Protein AF-A0A924I967-F1 (afdb_monomer_lite)

Secondary structure (DSSP, 8-state):
-THHHHHHHHHHHHHHHHHHHHHHHHHHHHHHHHHHHHHTTTSPPEEEEEEE--S-B-TTS-BS--EEEEEEEEEETTEEEEEEEEETT-SEEEEEEEETTEEEEEEEEEEETTTEEEEEEEEEEETTEEEEEE-S-SS--HHHHHHHHHHHHHHHHTT-

Radius of gyration: 20.4 Å; chains: 1; bounding box: 47×51×68 Å

pLDDT: mean 72.8, std 15.41, range [32.72, 94.0]

Structure (mmCIF, N/CA/C/O backbone):
data_AF-A0A924I967-F1
#
_entry.id   AF-A0A924I967-F1
#
loop_
_atom_site.group_PDB
_atom_site.id
_atom_site.type_symbol
_atom_site.label_atom_id
_atom_site.label_alt_id
_atom_site.label_comp_id
_atom_site.label_asym_id
_atom_site.label_entity_id
_atom_site.label_seq_id
_atom_site.pdbx_PDB_ins_code
_atom_site.Cartn_x
_atom_site.Cartn_y
_atom_site.Cartn_z
_atom_site.occupancy
_atom_site.B_iso_or_equiv
_atom_site.auth_seq_id
_atom_site.auth_comp_id
_atom_site.auth_asym_id
_atom_site.auth_atom_id
_atom_site.pdbx_PDB_model_num
ATOM 1 N N . MET A 1 1 ? -26.878 34.454 31.379 1.00 55.19 1 MET A N 1
ATOM 2 C CA . MET A 1 1 ? -25.453 34.337 30.972 1.00 55.19 1 MET A CA 1
ATOM 3 C C . MET A 1 1 ? -24.910 32.902 30.887 1.00 55.19 1 MET A C 1
ATOM 5 O O . MET A 1 1 ? -23.948 32.713 30.159 1.00 55.19 1 MET A O 1
ATOM 9 N N . LYS A 1 2 ? -25.508 31.880 31.530 1.00 51.56 2 LYS A N 1
ATOM 10 C CA . LYS A 1 2 ? -24.995 30.487 31.508 1.00 51.56 2 LYS A CA 1
ATOM 11 C C . LYS A 1 2 ? -25.121 29.750 30.155 1.00 51.56 2 LYS A C 1
ATOM 13 O O . LYS A 1 2 ? -24.299 28.895 29.859 1.00 51.56 2 LYS A O 1
ATOM 18 N N . LEU A 1 3 ? -26.085 30.126 29.304 1.00 52.84 3 LEU A N 1
ATOM 19 C CA . LEU A 1 3 ? -26.324 29.475 28.002 1.00 52.84 3 LEU A CA 1
ATOM 20 C C . LEU A 1 3 ? -25.230 29.765 26.949 1.00 52.84 3 LEU A C 1
ATOM 22 O O . LEU A 1 3 ? -25.001 28.960 26.054 1.00 52.84 3 LEU A O 1
ATOM 26 N N . LYS A 1 4 ? -24.525 30.902 27.065 1.00 49.81 4 LYS A N 1
ATOM 27 C CA . LYS A 1 4 ? -23.503 31.324 26.086 1.00 49.81 4 LYS A CA 1
ATOM 28 C C . LYS A 1 4 ? -22.185 30.546 26.213 1.00 49.81 4 LYS A C 1
ATOM 30 O O . LYS A 1 4 ? -21.486 30.385 25.223 1.00 49.81 4 LYS A O 1
ATOM 35 N N . ILE A 1 5 ? -21.870 30.032 27.406 1.00 58.41 5 ILE A N 1
ATOM 36 C CA . ILE A 1 5 ? -20.658 29.231 27.659 1.00 58.41 5 ILE A CA 1
ATOM 37 C C . ILE A 1 5 ? -20.800 27.816 27.074 1.00 58.41 5 ILE A C 1
ATOM 39 O O . ILE A 1 5 ? -19.846 27.290 26.512 1.00 58.41 5 ILE A O 1
ATOM 43 N N . PHE A 1 6 ? -22.004 27.231 27.117 1.00 55.53 6 PHE A N 1
ATOM 44 C CA . PHE A 1 6 ? -22.275 25.916 26.522 1.00 55.53 6 PHE A CA 1
ATOM 45 C C . PHE A 1 6 ? -22.127 25.912 24.991 1.00 55.53 6 PHE A C 1
ATOM 47 O O . PHE A 1 6 ? -21.556 24.979 24.435 1.00 55.53 6 PHE A O 1
ATOM 54 N N . LEU A 1 7 ? -22.565 26.979 24.312 1.00 57.34 7 LEU A N 1
ATOM 55 C CA . LEU A 1 7 ? -22.428 27.128 22.855 1.00 57.34 7 LEU A CA 1
ATOM 56 C C . LEU A 1 7 ? -20.972 27.301 22.391 1.00 57.34 7 LEU A C 1
ATOM 58 O O . LEU A 1 7 ? -20.638 26.885 21.287 1.00 57.34 7 LEU A O 1
ATOM 62 N N . LEU A 1 8 ? -20.103 27.873 23.230 1.00 59.44 8 LEU A N 1
ATOM 63 C CA . LEU A 1 8 ? -18.674 28.040 22.933 1.00 59.44 8 LEU A CA 1
ATOM 64 C C . LEU A 1 8 ? -17.880 26.733 23.074 1.00 59.44 8 LEU A C 1
ATOM 66 O O . LEU A 1 8 ? -16.917 26.518 22.343 1.00 59.44 8 LEU A O 1
ATOM 70 N N . LEU A 1 9 ? -18.291 25.848 23.986 1.00 59.06 9 LEU A N 1
ATOM 71 C CA . LEU A 1 9 ? -17.607 24.577 24.248 1.00 59.06 9 LEU A CA 1
ATOM 72 C C . LEU A 1 9 ? -18.096 23.428 23.355 1.00 59.06 9 LEU A C 1
ATOM 74 O O . LEU A 1 9 ? -17.352 22.477 23.126 1.00 59.06 9 LEU A O 1
ATOM 78 N N . PHE A 1 10 ? -19.312 23.521 22.814 1.00 61.91 10 PHE A N 1
ATOM 79 C CA . PHE A 1 10 ? -19.886 22.507 21.927 1.00 61.91 10 PHE A CA 1
ATOM 80 C C . PHE A 1 10 ? -19.045 22.207 20.667 1.00 61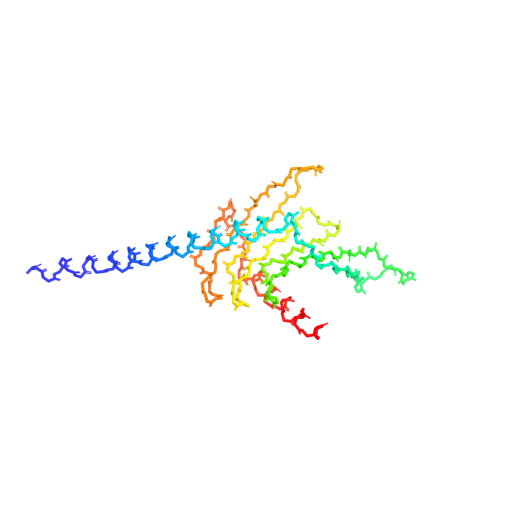.91 10 PHE A C 1
ATOM 82 O O . PHE A 1 10 ? -18.777 21.030 20.418 1.00 61.91 10 PHE A O 1
ATOM 89 N N . PRO A 1 11 ? -18.549 23.202 19.896 1.00 63.56 11 PRO A N 1
ATOM 90 C CA . PRO A 1 11 ? -17.677 22.911 18.759 1.00 63.56 11 PRO A CA 1
ATOM 91 C C . PRO A 1 11 ? -16.363 22.255 19.201 1.00 63.56 11 PRO A C 1
ATOM 93 O O . PRO A 1 11 ? -15.931 21.289 18.582 1.00 63.56 11 PRO A O 1
ATOM 96 N N . ILE A 1 12 ? -15.761 22.705 20.308 1.00 64.56 12 ILE A N 1
ATOM 97 C CA . ILE A 1 12 ? -14.508 22.140 20.842 1.00 64.56 12 ILE A CA 1
ATOM 98 C C . ILE A 1 12 ? -14.696 20.666 21.226 1.00 64.56 12 ILE A C 1
ATOM 100 O O . ILE A 1 12 ? -13.830 19.839 20.948 1.00 64.56 12 ILE A O 1
ATOM 104 N N . PHE A 1 13 ? -15.843 20.323 21.810 1.00 59.91 13 PHE A N 1
ATOM 105 C CA . PHE A 1 13 ? -16.174 18.950 22.178 1.00 59.91 13 PHE A CA 1
ATOM 106 C C . PHE A 1 13 ? -16.347 18.040 20.951 1.00 59.91 13 PHE A C 1
ATOM 108 O O . PHE A 1 13 ? -15.782 16.949 20.922 1.00 59.91 13 PHE A O 1
ATOM 115 N N . LEU A 1 14 ? -17.041 18.507 19.905 1.00 60.12 14 LEU A N 1
ATOM 116 C CA . LEU A 1 14 ? -17.205 17.757 18.651 1.00 60.12 14 LEU A CA 1
ATOM 117 C C . LEU A 1 14 ? -15.874 17.559 17.907 1.00 60.12 14 LEU A C 1
ATOM 119 O O . LEU A 1 14 ? -15.578 16.455 17.447 1.00 60.12 14 LEU A O 1
ATOM 123 N N . PHE A 1 15 ? -15.039 18.601 17.820 1.00 60.88 15 PHE A N 1
ATOM 124 C CA . PHE A 1 15 ? -13.698 18.483 17.233 1.00 60.88 15 PHE A CA 1
ATOM 125 C C . PHE A 1 15 ? -12.793 17.554 18.056 1.00 60.88 15 PHE A C 1
ATOM 127 O O . PHE A 1 15 ? -12.020 16.784 17.483 1.00 60.88 15 PHE A O 1
ATOM 134 N N . GLY A 1 16 ? -12.918 17.581 19.387 1.00 54.09 16 GLY A N 1
ATOM 135 C CA . GLY A 1 16 ? -12.212 16.677 20.292 1.00 54.09 16 GLY A CA 1
ATOM 136 C C . GLY A 1 16 ? -12.595 15.210 20.082 1.00 54.09 16 GLY A C 1
ATOM 137 O O . GLY A 1 16 ? -11.708 14.371 19.942 1.00 54.09 16 GLY A O 1
ATOM 138 N N . GLN A 1 17 ? -13.893 14.903 19.983 1.00 59.03 17 GLN A N 1
ATOM 139 C CA . GLN A 1 17 ? -14.373 13.542 19.706 1.00 59.03 17 GLN A CA 1
ATOM 140 C C . GLN A 1 17 ? -13.873 13.021 18.355 1.00 59.03 17 GLN A C 1
ATOM 142 O O . GLN A 1 17 ? -13.287 11.942 18.305 1.00 59.03 17 GLN A O 1
ATOM 147 N N . LYS A 1 18 ? -13.982 13.827 17.291 1.00 65.62 18 LYS A N 1
ATOM 148 C CA . LYS A 1 18 ? -13.490 13.461 15.952 1.00 65.62 18 LYS A CA 1
ATOM 149 C C . LYS A 1 18 ? -11.984 13.169 15.935 1.00 65.62 18 LYS A C 1
ATOM 151 O O . LYS A 1 18 ? -11.529 12.254 15.254 1.00 65.62 18 LYS A O 1
ATOM 156 N N . SER A 1 19 ? -11.197 13.927 16.699 1.00 61.88 19 SER A N 1
ATOM 157 C CA . SER A 1 19 ? -9.753 13.693 16.841 1.00 61.88 19 SER A CA 1
ATOM 158 C C . SER A 1 19 ? -9.444 12.363 17.547 1.00 61.88 19 SER A C 1
ATOM 160 O O . SER A 1 19 ? -8.574 11.607 17.109 1.00 61.88 19 SER A O 1
ATOM 162 N N . ILE A 1 20 ? -10.186 12.042 18.613 1.00 65.88 20 ILE A N 1
ATOM 163 C CA . ILE A 1 20 ? -10.031 10.791 19.371 1.00 65.88 20 ILE A CA 1
ATOM 164 C C . ILE A 1 20 ? -10.437 9.578 18.522 1.00 65.88 20 ILE A C 1
ATOM 166 O O . ILE A 1 20 ? -9.714 8.581 18.501 1.00 65.88 20 ILE A O 1
ATOM 170 N N . GLU A 1 21 ? -11.551 9.668 17.793 1.00 69.69 21 GLU A N 1
ATOM 171 C CA . GLU A 1 21 ? -12.008 8.624 16.867 1.00 69.69 21 GLU A CA 1
ATOM 172 C C . GLU A 1 21 ? -10.959 8.344 15.787 1.00 69.69 21 GLU A C 1
ATOM 174 O O . GLU A 1 21 ? -10.545 7.195 15.618 1.00 69.69 21 GLU A O 1
ATOM 179 N N . ASN A 1 22 ? -10.426 9.392 15.149 1.00 76.69 22 ASN A N 1
ATOM 180 C CA . ASN A 1 22 ? -9.346 9.256 14.171 1.00 76.69 22 ASN A CA 1
ATOM 181 C C . ASN A 1 22 ? -8.087 8.612 14.779 1.00 76.69 22 ASN A C 1
ATOM 183 O O . ASN A 1 22 ? -7.434 7.804 14.126 1.00 76.69 22 ASN A O 1
ATOM 187 N N . SER A 1 23 ? -7.736 8.937 16.028 1.00 81.00 23 SER A N 1
ATOM 188 C CA . SER A 1 23 ? -6.577 8.346 16.713 1.00 81.00 23 SER A CA 1
ATOM 189 C C . SER A 1 23 ? -6.737 6.840 16.944 1.00 81.00 23 SER A C 1
ATOM 191 O O . SER A 1 23 ? -5.797 6.071 16.722 1.00 81.00 23 SER A O 1
ATOM 193 N N . ASN A 1 24 ? -7.922 6.404 17.374 1.00 85.56 24 ASN A N 1
ATOM 194 C CA . ASN A 1 24 ? -8.215 4.988 17.587 1.00 85.56 24 ASN A CA 1
ATOM 195 C C . ASN A 1 24 ? -8.235 4.212 16.265 1.00 85.56 24 ASN A C 1
ATOM 197 O O . ASN A 1 24 ? -7.661 3.125 16.191 1.00 85.56 24 ASN A O 1
ATOM 201 N N . GLU A 1 25 ? -8.822 4.796 15.220 1.00 86.75 25 GLU A N 1
ATOM 202 C CA . GLU A 1 25 ? -8.832 4.215 13.877 1.00 86.75 25 GLU A CA 1
ATOM 203 C C . GLU A 1 25 ? -7.405 4.057 13.329 1.00 86.75 25 GLU A C 1
ATOM 205 O O . GLU A 1 25 ? -7.026 2.979 12.881 1.00 86.75 25 GLU A O 1
ATOM 210 N N . ILE A 1 26 ? -6.558 5.085 13.454 1.00 88.25 26 ILE A N 1
ATOM 211 C CA . ILE A 1 26 ? -5.152 5.018 13.026 1.00 88.25 26 ILE A CA 1
ATOM 212 C C . ILE A 1 26 ? -4.404 3.888 13.746 1.00 88.25 26 ILE A C 1
ATOM 214 O O . ILE A 1 26 ? -3.686 3.130 13.097 1.00 88.25 26 ILE A O 1
ATOM 218 N N . LYS A 1 27 ? -4.596 3.711 15.060 1.00 90.25 27 LYS A N 1
ATOM 219 C CA . LYS A 1 27 ? -3.967 2.605 15.811 1.00 90.25 27 LYS A CA 1
ATOM 220 C C . LYS A 1 27 ? -4.423 1.233 15.319 1.00 90.25 27 LYS A C 1
ATOM 222 O O . LYS A 1 27 ? -3.612 0.308 15.236 1.00 90.25 27 LYS A O 1
ATOM 227 N N . LEU A 1 28 ? -5.711 1.089 15.003 1.00 91.25 28 LEU A N 1
ATOM 228 C CA . LEU A 1 28 ? -6.245 -0.139 14.422 1.00 91.25 28 LEU A CA 1
ATOM 229 C C . LEU A 1 28 ? -5.593 -0.414 13.062 1.00 91.25 28 LEU A C 1
ATOM 231 O O . LEU A 1 28 ? -5.114 -1.526 12.834 1.00 91.25 28 LEU A O 1
ATOM 235 N N . ILE A 1 29 ? -5.511 0.601 12.198 1.00 92.50 29 ILE A N 1
ATOM 236 C CA . ILE A 1 29 ? -4.845 0.517 10.894 1.00 92.50 29 ILE A CA 1
ATOM 237 C C . ILE A 1 29 ? -3.383 0.090 11.073 1.00 92.50 29 ILE A C 1
ATOM 239 O O . ILE A 1 29 ? -2.965 -0.907 10.491 1.00 92.50 29 ILE A O 1
ATOM 243 N N . GLU A 1 30 ? -2.613 0.755 11.936 1.00 92.88 30 GLU A N 1
ATOM 244 C CA . GLU A 1 30 ? -1.209 0.409 12.197 1.00 92.88 30 GLU A CA 1
ATOM 245 C C . GLU A 1 30 ? -1.023 -1.037 12.685 1.00 92.88 30 GLU A C 1
ATOM 247 O O . GLU A 1 30 ? -0.060 -1.706 12.300 1.00 92.88 30 GLU A O 1
ATOM 252 N N . SER A 1 31 ? -1.946 -1.552 13.501 1.00 93.69 31 SER A N 1
ATOM 253 C CA . SER A 1 31 ? -1.955 -2.964 13.902 1.00 93.69 31 SER A CA 1
ATOM 254 C C . SER A 1 31 ? -2.134 -3.898 12.697 1.00 93.69 31 SER A C 1
ATOM 256 O O . SER A 1 31 ? -1.410 -4.887 12.556 1.00 93.69 31 SER A O 1
ATOM 258 N N . ARG A 1 32 ? -3.043 -3.559 11.772 1.00 93.38 32 ARG A N 1
ATOM 259 C CA . ARG A 1 32 ? -3.267 -4.327 10.535 1.00 93.38 32 ARG A CA 1
ATOM 260 C C . ARG A 1 32 ? -2.061 -4.297 9.600 1.00 93.38 32 ARG A C 1
ATOM 262 O O . ARG A 1 32 ? -1.728 -5.332 9.029 1.00 93.38 32 ARG A O 1
ATOM 269 N N . LEU A 1 33 ? -1.379 -3.157 9.486 1.00 93.44 33 LEU A N 1
ATOM 270 C CA . LEU A 1 33 ? -0.128 -3.042 8.728 1.00 93.44 33 LEU A CA 1
ATOM 271 C C . LEU A 1 33 ? 0.932 -3.992 9.287 1.00 93.44 33 LEU A C 1
ATOM 273 O O . LEU A 1 33 ? 1.494 -4.786 8.538 1.00 93.44 33 LEU A O 1
ATOM 277 N N . LYS A 1 34 ? 1.149 -3.967 10.610 1.00 94.00 34 LYS A N 1
ATOM 278 C CA . LYS A 1 34 ? 2.104 -4.863 11.284 1.00 94.00 34 LYS A CA 1
ATOM 279 C C . LYS A 1 34 ? 1.783 -6.333 11.037 1.00 94.00 34 LYS A C 1
ATOM 281 O O . LYS A 1 34 ? 2.695 -7.118 10.794 1.00 94.00 34 LYS A O 1
ATOM 286 N N . PHE A 1 35 ? 0.503 -6.698 11.081 1.00 93.75 35 PHE A N 1
ATOM 287 C CA . PHE A 1 35 ? 0.066 -8.050 10.748 1.00 93.75 35 PHE A CA 1
ATOM 288 C C . PHE A 1 35 ? 0.418 -8.414 9.297 1.00 93.75 35 PHE A C 1
ATOM 290 O O . PHE A 1 35 ? 1.086 -9.420 9.075 1.00 93.75 35 PHE A O 1
ATOM 297 N N . ALA A 1 36 ? 0.035 -7.583 8.322 1.00 92.62 36 ALA A N 1
ATOM 298 C CA . ALA A 1 36 ? 0.325 -7.822 6.907 1.00 92.62 36 ALA A CA 1
ATOM 299 C C . ALA A 1 36 ? 1.838 -7.918 6.630 1.00 92.62 36 ALA A C 1
ATOM 301 O O . ALA A 1 36 ? 2.295 -8.803 5.908 1.00 92.62 36 ALA A O 1
ATOM 302 N N . ASP A 1 37 ? 2.638 -7.047 7.241 1.00 90.94 37 ASP A N 1
ATOM 303 C CA . ASP A 1 37 ? 4.091 -7.067 7.087 1.00 90.94 37 ASP A CA 1
ATOM 304 C C . ASP A 1 37 ? 4.714 -8.316 7.723 1.00 90.94 37 ASP A C 1
ATOM 306 O O . ASP A 1 37 ? 5.585 -8.939 7.114 1.00 90.94 37 ASP A O 1
ATOM 310 N N . SER A 1 38 ? 4.224 -8.734 8.893 1.00 91.38 38 SER A N 1
ATOM 311 C CA . SER A 1 38 ? 4.656 -9.962 9.565 1.00 91.38 38 SER A CA 1
ATOM 312 C C . SER A 1 38 ? 4.431 -11.195 8.694 1.00 91.38 38 SER A C 1
ATOM 314 O O . SER A 1 38 ? 5.374 -11.956 8.464 1.00 91.38 38 SER A O 1
ATOM 316 N N . ILE A 1 39 ? 3.226 -11.368 8.146 1.00 91.81 39 ILE A N 1
ATOM 317 C CA . ILE A 1 39 ? 2.916 -12.554 7.339 1.00 91.81 39 ILE A CA 1
ATOM 318 C C . ILE A 1 39 ? 3.646 -12.568 5.995 1.00 91.81 39 ILE A C 1
ATOM 320 O O . ILE A 1 39 ? 3.880 -13.636 5.432 1.00 91.81 39 ILE A O 1
ATOM 324 N N . SER A 1 40 ? 4.047 -11.396 5.488 1.00 88.88 40 SER A N 1
ATOM 325 C CA . SER A 1 40 ? 4.751 -11.288 4.208 1.00 88.88 40 SER A CA 1
ATOM 326 C C . SER A 1 40 ? 6.133 -11.947 4.210 1.00 88.88 40 SER A C 1
ATOM 328 O O . SER A 1 40 ? 6.691 -12.211 3.151 1.00 88.88 40 SER A O 1
ATOM 330 N N . SER A 1 41 ? 6.674 -12.248 5.394 1.00 85.44 41 SER A N 1
ATOM 331 C CA . SER A 1 41 ? 7.939 -12.973 5.541 1.00 85.44 41 SER A CA 1
ATOM 332 C C . SER A 1 41 ? 7.832 -14.476 5.251 1.00 85.44 41 SER A C 1
ATOM 334 O O . SER A 1 41 ? 8.843 -15.104 4.948 1.00 85.44 41 SER A O 1
ATOM 336 N N . PHE A 1 42 ? 6.628 -15.052 5.320 1.00 88.38 42 PHE A N 1
ATOM 337 C CA . PHE A 1 42 ? 6.391 -16.491 5.143 1.00 88.38 42 PHE A CA 1
ATOM 338 C C . PHE A 1 42 ? 5.235 -16.822 4.188 1.00 88.38 42 PHE A C 1
ATOM 340 O O . PHE A 1 42 ? 4.960 -17.993 3.936 1.00 88.38 42 PHE A O 1
ATOM 347 N N . THR A 1 43 ? 4.567 -15.809 3.637 1.00 88.69 43 THR A N 1
ATOM 348 C CA . THR A 1 43 ? 3.517 -15.959 2.622 1.00 88.69 43 THR A CA 1
ATOM 349 C C . THR A 1 43 ? 4.066 -15.519 1.272 1.00 88.69 43 THR A C 1
ATOM 351 O O . THR A 1 43 ? 4.578 -14.407 1.149 1.00 88.69 43 THR A O 1
ATOM 354 N N . ALA A 1 44 ? 3.953 -16.374 0.255 1.00 89.38 44 ALA A N 1
ATOM 355 C CA . ALA A 1 44 ? 4.356 -16.014 -1.100 1.00 89.38 44 ALA A CA 1
ATOM 356 C C . ALA A 1 44 ? 3.454 -14.898 -1.655 1.00 89.38 44 ALA A C 1
ATOM 358 O O . ALA A 1 44 ? 2.229 -14.972 -1.555 1.00 89.38 44 ALA A O 1
ATOM 359 N N . GLU A 1 45 ? 4.061 -13.873 -2.251 1.00 90.38 45 GLU A N 1
ATOM 360 C CA . GLU A 1 45 ? 3.332 -12.811 -2.945 1.00 90.38 45 GLU A CA 1
ATOM 361 C C . GLU A 1 45 ? 3.120 -13.191 -4.412 1.00 90.38 45 GLU A C 1
ATOM 363 O O . GLU A 1 45 ? 4.057 -13.587 -5.111 1.00 90.38 45 GLU A O 1
ATOM 368 N N . GLU A 1 46 ? 1.900 -13.012 -4.909 1.00 87.50 46 GLU A N 1
ATOM 369 C CA . GLU A 1 46 ? 1.639 -13.093 -6.343 1.00 87.50 46 GLU A CA 1
ATOM 370 C C . GLU A 1 46 ? 2.338 -11.922 -7.034 1.00 87.50 46 GLU A C 1
ATOM 372 O O . GLU A 1 46 ? 2.205 -10.774 -6.610 1.00 87.50 46 GLU A O 1
ATOM 377 N N . THR A 1 47 ?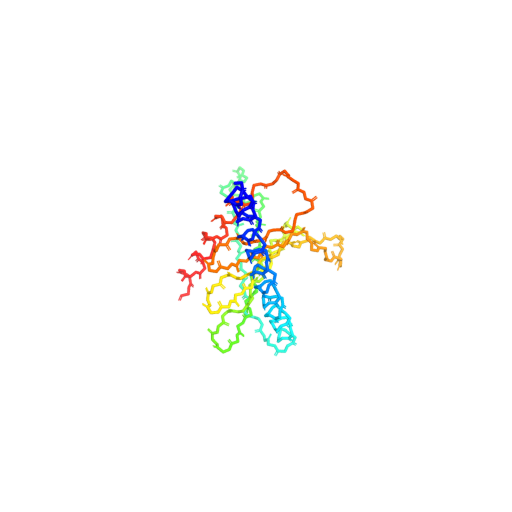 3.085 -12.198 -8.101 1.00 87.19 47 THR A N 1
ATOM 378 C CA . THR A 1 47 ? 3.809 -11.165 -8.846 1.00 87.19 47 THR A CA 1
ATOM 379 C C . THR A 1 47 ? 3.233 -11.030 -10.245 1.00 87.19 47 THR A C 1
ATOM 381 O O . THR A 1 47 ? 3.122 -12.014 -10.971 1.00 87.19 47 THR A O 1
ATOM 384 N N . GLN A 1 48 ? 2.915 -9.801 -10.637 1.00 81.12 48 GLN A N 1
ATOM 385 C CA . GLN A 1 48 ? 2.506 -9.445 -11.990 1.00 81.12 48 GLN A CA 1
ATOM 386 C C . GLN A 1 48 ? 3.500 -8.433 -12.558 1.00 81.12 48 GLN A C 1
ATOM 388 O O . GLN A 1 48 ? 3.881 -7.473 -11.884 1.00 81.12 48 GLN A O 1
ATOM 393 N N . ASN A 1 49 ? 3.927 -8.652 -13.799 1.00 81.50 49 ASN A N 1
ATOM 394 C CA . ASN A 1 49 ? 4.802 -7.738 -14.522 1.00 81.50 49 ASN A CA 1
ATOM 395 C C . ASN A 1 49 ? 4.071 -7.260 -15.772 1.00 81.50 49 ASN A C 1
ATOM 397 O O . ASN A 1 49 ? 3.674 -8.077 -16.598 1.00 81.50 49 ASN A O 1
ATOM 401 N N . ILE A 1 50 ? 3.895 -5.949 -15.894 1.00 75.94 50 ILE A N 1
ATOM 402 C CA . ILE A 1 50 ? 3.235 -5.308 -17.029 1.00 75.94 50 ILE A CA 1
ATOM 403 C C . ILE A 1 50 ? 4.272 -4.425 -17.709 1.00 75.94 50 ILE A C 1
ATOM 405 O O . ILE A 1 50 ? 4.940 -3.632 -17.049 1.00 75.94 50 ILE A O 1
ATOM 409 N N . GLU A 1 51 ? 4.420 -4.547 -19.020 1.00 76.12 51 GLU A N 1
ATOM 410 C CA . GLU A 1 51 ? 5.249 -3.639 -19.806 1.00 76.12 51 GLU A CA 1
ATOM 411 C C . GLU A 1 51 ? 4.344 -2.621 -20.497 1.00 76.12 51 GLU A C 1
ATOM 413 O O . GLU A 1 51 ? 3.431 -2.985 -21.235 1.00 76.12 51 GLU A O 1
ATOM 418 N N . VAL A 1 52 ? 4.566 -1.340 -20.207 1.00 70.94 52 VAL A N 1
ATOM 419 C CA . VAL A 1 52 ? 3.840 -0.227 -20.814 1.00 70.94 52 VAL A CA 1
ATOM 420 C C . VAL A 1 52 ? 4.758 0.452 -21.811 1.00 70.94 52 VAL A C 1
ATOM 422 O O . VAL A 1 52 ? 5.819 0.973 -21.457 1.00 70.94 52 VAL A O 1
ATOM 425 N N . ILE A 1 53 ? 4.316 0.448 -23.061 1.00 64.38 53 ILE A N 1
ATOM 426 C CA . ILE A 1 53 ? 4.965 1.132 -24.168 1.00 64.38 53 ILE A CA 1
ATOM 427 C C . ILE A 1 53 ? 4.218 2.462 -24.365 1.00 64.38 53 ILE A C 1
ATOM 429 O O . ILE A 1 53 ? 3.006 2.439 -24.591 1.00 64.38 53 ILE A O 1
ATOM 433 N N . PRO A 1 54 ? 4.875 3.625 -24.224 1.00 61.81 54 PRO A N 1
ATOM 434 C CA . PRO A 1 54 ? 4.241 4.914 -24.443 1.00 61.81 54 PRO A CA 1
ATOM 435 C C . PRO A 1 54 ? 3.791 5.042 -25.901 1.00 61.81 54 PRO A C 1
ATOM 437 O O . PRO A 1 54 ? 4.430 4.533 -26.817 1.00 61.81 54 PRO A O 1
ATOM 440 N N . ALA A 1 55 ? 2.699 5.775 -26.120 1.00 55.94 55 ALA A N 1
ATOM 441 C CA . ALA A 1 55 ? 2.087 5.937 -27.441 1.00 55.94 55 ALA A CA 1
ATOM 442 C C . ALA A 1 55 ? 2.971 6.687 -28.460 1.00 55.94 55 ALA A C 1
ATOM 444 O O . ALA A 1 55 ? 2.648 6.712 -29.643 1.00 55.94 55 ALA A O 1
ATOM 445 N N . HIS A 1 56 ? 4.041 7.347 -28.008 1.00 57.56 56 HIS A N 1
ATOM 446 C CA . HIS A 1 56 ? 4.946 8.112 -28.864 1.00 57.56 56 HIS A CA 1
ATOM 447 C C . HIS A 1 56 ? 6.235 7.313 -29.073 1.00 57.56 56 HIS A C 1
ATOM 449 O O . HIS A 1 56 ? 7.049 7.180 -28.159 1.00 57.56 56 HIS A O 1
ATOM 455 N N . GLY A 1 57 ? 6.390 6.775 -30.282 1.00 60.00 57 GLY A N 1
ATOM 456 C CA . GLY A 1 57 ? 7.602 6.104 -30.741 1.00 60.00 57 GLY A CA 1
ATOM 457 C C . GLY A 1 57 ? 8.572 7.065 -31.428 1.00 60.00 57 GLY A C 1
ATOM 458 O O . GLY A 1 57 ? 8.248 8.211 -31.747 1.00 60.00 57 GLY A O 1
ATOM 459 N N . ARG A 1 58 ? 9.786 6.581 -31.657 1.00 59.47 58 ARG A N 1
ATOM 460 C CA . ARG A 1 58 ? 10.771 7.177 -32.559 1.00 59.47 58 ARG A CA 1
ATOM 461 C C . ARG A 1 58 ? 10.216 7.221 -33.992 1.00 59.47 58 ARG A C 1
ATOM 463 O O . ARG A 1 58 ? 9.227 6.573 -34.322 1.00 59.47 58 ARG A O 1
ATOM 470 N N . ILE A 1 59 ? 10.890 7.972 -34.864 1.00 67.00 59 ILE A N 1
ATOM 471 C CA . ILE A 1 59 ? 10.525 8.121 -36.289 1.00 67.00 59 ILE A CA 1
ATOM 472 C C . ILE A 1 59 ? 10.531 6.763 -37.030 1.00 67.00 59 ILE A C 1
ATOM 474 O O . ILE A 1 59 ? 9.836 6.605 -38.028 1.00 67.00 59 ILE A O 1
ATOM 478 N N . ASP A 1 60 ? 11.282 5.779 -36.525 1.00 74.81 60 ASP A N 1
ATOM 479 C CA . ASP A 1 60 ? 11.360 4.396 -37.021 1.00 74.81 60 ASP A CA 1
ATOM 480 C C . ASP A 1 60 ? 10.244 3.474 -36.473 1.00 74.81 60 ASP A C 1
ATOM 482 O O . ASP A 1 60 ? 10.178 2.307 -36.850 1.00 74.81 60 ASP A O 1
ATOM 486 N N . GLY A 1 61 ? 9.342 3.987 -35.627 1.00 63.47 61 GLY A N 1
ATOM 487 C CA . GLY A 1 61 ? 8.249 3.229 -35.011 1.00 63.47 61 GLY A CA 1
ATOM 488 C C . GLY A 1 61 ? 8.635 2.481 -33.731 1.00 63.47 61 GLY A C 1
ATOM 489 O O . GLY A 1 61 ? 7.753 1.930 -33.074 1.00 63.47 61 GLY A O 1
ATOM 490 N N . GLU A 1 62 ? 9.911 2.495 -33.336 1.00 66.38 62 GLU A N 1
ATOM 491 C CA . GLU A 1 62 ? 10.369 1.848 -32.106 1.00 66.38 62 GLU A CA 1
ATOM 492 C C . GLU A 1 62 ? 10.026 2.693 -30.866 1.00 66.38 62 GLU A C 1
ATOM 494 O O . GLU A 1 62 ? 10.105 3.928 -30.905 1.00 66.38 62 GLU A O 1
ATOM 499 N N . PRO A 1 63 ? 9.680 2.077 -29.723 1.00 60.88 63 PRO A N 1
ATOM 500 C CA . PRO A 1 63 ? 9.481 2.800 -28.472 1.00 60.88 63 PRO A CA 1
ATOM 501 C C . PRO A 1 63 ? 10.723 3.599 -28.071 1.00 60.88 63 PRO A C 1
ATOM 503 O O . PRO A 1 63 ? 11.842 3.087 -28.093 1.00 60.88 63 PRO A O 1
ATOM 506 N N . THR A 1 64 ? 10.543 4.851 -27.649 1.00 65.50 64 THR A N 1
ATOM 507 C CA . THR A 1 64 ? 11.639 5.654 -27.079 1.00 65.50 64 THR A CA 1
ATOM 508 C C . THR A 1 64 ? 12.054 5.147 -25.700 1.00 65.50 64 THR A C 1
ATOM 510 O O . THR A 1 64 ? 13.245 5.112 -25.400 1.00 65.50 64 THR A O 1
ATOM 513 N N . GLU A 1 65 ? 11.094 4.709 -24.885 1.00 67.00 65 GLU A N 1
ATOM 514 C CA . GLU A 1 65 ? 11.305 4.100 -23.569 1.00 67.00 65 GLU A CA 1
ATOM 515 C C . GLU A 1 65 ? 10.188 3.085 -23.296 1.00 67.00 65 GLU A C 1
ATOM 517 O O . GLU A 1 65 ? 9.050 3.331 -23.675 1.00 67.00 65 GLU A O 1
ATOM 522 N N . SER A 1 66 ? 10.463 1.965 -22.621 1.00 69.50 66 SER A N 1
ATOM 523 C CA . SER A 1 66 ? 9.415 1.104 -22.053 1.00 69.50 66 SER A CA 1
ATOM 524 C C . SER A 1 66 ? 9.429 1.213 -20.530 1.00 69.50 66 SER A C 1
ATOM 526 O O . SER A 1 66 ? 10.485 1.283 -19.895 1.00 69.50 66 SER A O 1
ATOM 528 N N . THR A 1 67 ? 8.247 1.267 -19.917 1.00 72.81 67 THR A N 1
ATOM 529 C CA . THR A 1 67 ? 8.112 1.264 -18.457 1.00 72.81 67 THR A CA 1
ATOM 530 C C . THR A 1 67 ? 7.643 -0.106 -18.008 1.00 72.81 67 THR A C 1
ATOM 532 O O . THR A 1 67 ? 6.550 -0.540 -18.364 1.00 72.81 67 THR A O 1
ATOM 535 N N . LYS A 1 68 ? 8.443 -0.787 -17.185 1.00 80.19 68 LYS A N 1
ATOM 536 C CA . LYS A 1 68 ? 8.029 -2.040 -16.553 1.00 80.19 68 LYS A CA 1
ATOM 537 C C . LYS A 1 68 ? 7.389 -1.734 -15.213 1.00 80.19 68 LYS A C 1
ATOM 539 O O . LYS A 1 68 ? 8.006 -1.129 -14.339 1.00 80.19 68 LYS A O 1
ATOM 544 N N . ILE A 1 69 ? 6.154 -2.170 -15.057 1.00 78.25 69 ILE A N 1
ATOM 545 C CA . ILE A 1 69 ? 5.393 -2.112 -13.822 1.00 78.25 69 ILE A CA 1
ATOM 546 C C . ILE A 1 69 ? 5.488 -3.483 -13.160 1.00 78.25 69 ILE A C 1
ATOM 548 O O . ILE A 1 69 ? 5.092 -4.490 -13.741 1.00 78.25 69 ILE A O 1
ATOM 552 N N . ASN A 1 70 ? 5.987 -3.513 -11.931 1.00 81.56 70 ASN A N 1
ATOM 553 C CA . ASN A 1 70 ? 5.975 -4.687 -11.073 1.00 81.56 70 ASN A CA 1
ATOM 554 C C . ASN A 1 70 ? 4.918 -4.494 -9.983 1.00 81.56 70 ASN A C 1
ATOM 556 O O . ASN A 1 70 ? 4.965 -3.522 -9.223 1.00 81.56 70 ASN A O 1
ATOM 560 N N . ILE A 1 71 ? 3.977 -5.430 -9.911 1.00 82.56 71 ILE A N 1
ATOM 561 C CA . ILE A 1 71 ? 2.930 -5.478 -8.895 1.00 82.56 71 ILE A CA 1
ATOM 562 C C . ILE A 1 71 ? 3.149 -6.738 -8.068 1.00 82.56 71 ILE A C 1
ATOM 564 O O . ILE A 1 71 ? 3.249 -7.832 -8.619 1.00 82.56 71 ILE A O 1
ATOM 568 N N . ARG A 1 72 ? 3.211 -6.589 -6.745 1.00 88.69 72 ARG A N 1
ATOM 569 C CA . ARG A 1 72 ? 3.248 -7.717 -5.807 1.00 88.69 72 ARG A CA 1
ATOM 570 C C . ARG A 1 72 ? 2.022 -7.687 -4.919 1.00 88.69 72 ARG A C 1
ATOM 572 O O . ARG A 1 72 ? 1.736 -6.656 -4.315 1.00 88.69 72 ARG A O 1
ATOM 5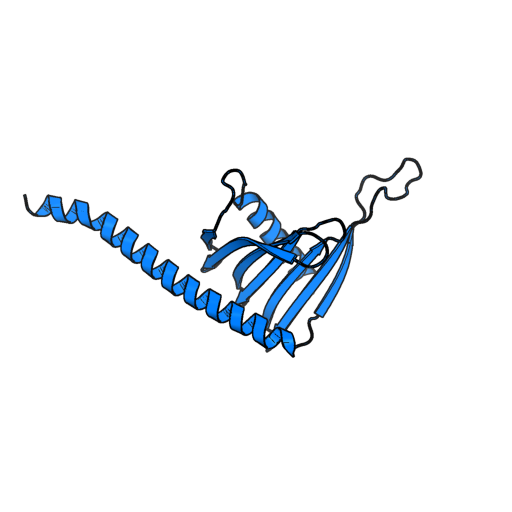79 N N . ILE A 1 73 ? 1.301 -8.797 -4.852 1.00 89.06 73 ILE A N 1
ATOM 580 C CA . ILE A 1 73 ? 0.027 -8.915 -4.151 1.00 89.06 73 ILE A CA 1
ATOM 581 C C . ILE A 1 73 ? 0.180 -9.953 -3.044 1.00 89.06 73 ILE A C 1
ATOM 583 O O . ILE A 1 73 ? 0.406 -11.134 -3.296 1.00 89.06 73 ILE A O 1
ATOM 587 N N . LEU A 1 74 ? 0.025 -9.501 -1.806 1.00 92.62 74 LEU A N 1
ATOM 588 C CA . LEU A 1 74 ? -0.036 -10.355 -0.633 1.00 92.62 74 LEU A CA 1
ATOM 589 C C . LEU A 1 74 ? -1.495 -10.699 -0.346 1.00 92.62 74 LEU A C 1
ATOM 591 O O . LEU A 1 74 ? -2.306 -9.808 -0.059 1.00 92.62 74 LEU A O 1
ATOM 595 N N . LYS A 1 75 ? -1.811 -11.993 -0.383 1.00 90.25 75 LYS A N 1
ATOM 596 C CA . LYS A 1 75 ? -3.126 -12.525 -0.026 1.00 90.25 75 LYS A CA 1
ATOM 597 C C . LYS A 1 75 ? -3.024 -13.438 1.187 1.00 90.25 75 LYS A C 1
ATOM 599 O O . LYS A 1 75 ? -2.047 -14.158 1.349 1.00 90.25 75 LYS A O 1
ATOM 604 N N . HIS A 1 76 ? -4.059 -13.437 2.013 1.00 89.12 76 HIS A N 1
ATOM 605 C CA . HIS A 1 76 ? -4.214 -14.371 3.123 1.00 89.12 76 HIS A CA 1
ATOM 606 C C . HIS A 1 76 ? -5.697 -14.691 3.286 1.00 89.12 76 HIS A C 1
ATOM 608 O O . HIS A 1 76 ? -6.526 -13.784 3.257 1.00 89.12 76 HIS A O 1
ATOM 614 N N . SER A 1 77 ? -6.046 -15.971 3.428 1.00 87.50 77 SER A N 1
ATOM 615 C CA . SER A 1 77 ? -7.445 -16.421 3.526 1.00 87.50 77 SER A CA 1
ATOM 616 C C . SER A 1 77 ? -8.351 -15.861 2.414 1.00 87.50 77 SER A C 1
ATOM 618 O O . SER A 1 77 ? -9.451 -15.387 2.684 1.00 87.50 77 SER A O 1
ATOM 620 N N . ASN A 1 78 ? -7.874 -15.872 1.162 1.00 82.50 78 ASN A N 1
ATOM 621 C CA . ASN A 1 78 ? -8.549 -15.306 -0.020 1.00 82.50 78 ASN A CA 1
ATOM 622 C C . ASN A 1 78 ? -8.827 -13.792 0.028 1.00 82.50 78 ASN A C 1
ATOM 624 O O . ASN A 1 78 ? -9.523 -13.267 -0.839 1.00 82.50 78 ASN A O 1
ATOM 628 N N . GLN A 1 79 ? -8.258 -13.068 0.991 1.00 86.25 79 GLN A N 1
ATOM 629 C CA . GLN A 1 79 ? -8.337 -11.614 1.065 1.00 86.25 79 GLN A CA 1
ATOM 630 C C . GLN A 1 79 ? -7.016 -10.989 0.628 1.00 86.25 79 GLN A C 1
ATOM 632 O O . GLN A 1 79 ? -5.941 -11.437 1.028 1.00 86.25 79 GLN A O 1
ATOM 637 N N . VAL A 1 80 ? -7.091 -9.927 -0.175 1.00 88.44 80 VAL A N 1
ATOM 638 C CA . VAL A 1 80 ? -5.931 -9.074 -0.457 1.00 88.44 80 VAL A CA 1
ATOM 639 C C . VAL A 1 80 ? -5.633 -8.258 0.793 1.00 88.44 80 VAL A C 1
ATOM 641 O O . VAL A 1 80 ? -6.516 -7.572 1.300 1.00 88.44 80 VAL A O 1
ATOM 644 N N . LEU A 1 81 ? -4.391 -8.321 1.265 1.00 91.81 81 LEU A N 1
ATOM 645 C CA . LEU A 1 81 ? -3.931 -7.567 2.430 1.00 91.81 81 LEU A CA 1
ATOM 646 C C . LEU A 1 81 ? -2.994 -6.434 2.048 1.00 91.81 81 LEU A C 1
ATOM 648 O O . LEU A 1 81 ? -3.064 -5.360 2.641 1.00 91.81 81 LEU A O 1
ATOM 652 N N . ARG A 1 82 ? -2.129 -6.658 1.053 1.00 92.06 82 ARG A N 1
ATOM 653 C CA . ARG A 1 82 ? -1.177 -5.652 0.583 1.00 92.06 82 ARG A CA 1
ATOM 654 C C . ARG A 1 82 ? -0.973 -5.742 -0.922 1.00 92.06 82 ARG A C 1
ATOM 656 O O . ARG A 1 82 ? -0.869 -6.835 -1.467 1.00 92.06 82 ARG A O 1
ATOM 663 N N . ILE A 1 83 ? -0.863 -4.592 -1.575 1.00 88.31 83 ILE A N 1
ATOM 664 C CA . ILE A 1 83 ? -0.385 -4.463 -2.953 1.00 88.31 83 ILE A CA 1
ATOM 665 C C . ILE A 1 83 ? 0.827 -3.539 -2.938 1.00 88.31 83 ILE A C 1
ATOM 667 O O . ILE A 1 83 ? 0.738 -2.415 -2.450 1.00 88.31 83 ILE A O 1
ATOM 671 N N . CYS A 1 84 ? 1.952 -3.994 -3.477 1.00 87.81 84 CYS A N 1
ATOM 672 C CA . CYS A 1 84 ? 3.119 -3.161 -3.738 1.00 87.81 84 CYS A CA 1
ATOM 673 C C . CYS A 1 84 ? 3.192 -2.858 -5.234 1.00 87.81 84 CYS A C 1
ATOM 675 O O . CYS A 1 84 ? 3.154 -3.783 -6.041 1.00 87.81 84 CYS A O 1
ATOM 677 N N . TYR A 1 85 ? 3.344 -1.587 -5.592 1.00 84.88 85 TYR A N 1
ATOM 678 C CA . TYR A 1 85 ? 3.449 -1.123 -6.973 1.00 84.88 85 TYR A CA 1
ATOM 679 C C . TYR A 1 85 ? 4.789 -0.425 -7.192 1.00 84.88 85 TYR A C 1
ATOM 681 O O . TYR A 1 85 ? 5.128 0.499 -6.450 1.00 84.88 85 TYR A O 1
ATOM 689 N N . ASN A 1 86 ? 5.537 -0.841 -8.211 1.00 82.62 86 ASN A N 1
ATOM 690 C CA . ASN A 1 86 ? 6.825 -0.254 -8.565 1.00 82.62 86 ASN A CA 1
ATOM 691 C C . ASN A 1 86 ? 6.964 -0.083 -10.086 1.00 82.62 86 ASN A C 1
ATOM 693 O O . ASN A 1 86 ? 6.640 -1.000 -10.836 1.00 82.62 86 ASN A O 1
ATOM 697 N N . GLN A 1 87 ? 7.494 1.056 -10.528 1.00 78.81 87 GLN A N 1
ATOM 698 C CA . GLN A 1 87 ? 7.836 1.324 -11.929 1.00 78.81 87 GLN A CA 1
ATOM 699 C C . GLN A 1 87 ? 9.356 1.307 -12.106 1.00 78.81 87 GLN A C 1
ATOM 701 O O . GLN A 1 87 ? 10.074 1.942 -11.342 1.00 78.81 87 GLN A O 1
ATOM 706 N N . SER A 1 88 ? 9.863 0.622 -13.131 1.00 76.31 88 SER A N 1
ATOM 707 C CA . SER A 1 88 ? 11.304 0.407 -13.336 1.00 76.31 88 SER A CA 1
ATOM 708 C C . SER A 1 88 ? 12.121 1.686 -13.528 1.00 76.31 88 SER A C 1
ATOM 710 O O . SER A 1 88 ? 13.295 1.723 -13.167 1.00 76.31 88 SER A O 1
ATOM 712 N N . ASN A 1 89 ? 11.518 2.725 -14.101 1.00 76.12 89 ASN A N 1
ATOM 713 C CA . ASN A 1 89 ? 12.119 4.045 -14.303 1.00 76.12 89 ASN A CA 1
ATOM 714 C C . ASN A 1 89 ? 11.870 5.007 -13.127 1.00 76.12 89 ASN A C 1
ATOM 716 O O . ASN A 1 89 ? 12.405 6.116 -13.119 1.00 76.12 89 ASN A O 1
ATOM 720 N N . SER A 1 90 ? 11.112 4.588 -12.110 1.00 76.19 90 SER A N 1
ATOM 721 C CA . SER A 1 90 ? 10.835 5.385 -10.921 1.00 76.19 90 SER A CA 1
ATOM 722 C C . SER A 1 90 ? 11.686 4.936 -9.736 1.00 76.19 90 SER A C 1
ATOM 724 O O . SER A 1 90 ? 11.946 3.758 -9.509 1.00 76.19 90 SER A O 1
ATOM 726 N N . LYS A 1 91 ? 12.110 5.906 -8.924 1.00 80.81 91 LYS A N 1
ATOM 727 C CA . LYS A 1 91 ? 12.661 5.636 -7.583 1.00 80.81 91 LYS A CA 1
ATOM 728 C C . LYS A 1 91 ? 11.567 5.593 -6.523 1.00 80.81 91 LYS A C 1
ATOM 730 O O . LYS A 1 91 ? 11.876 5.455 -5.343 1.00 80.81 91 LYS A O 1
ATOM 735 N N . GLU A 1 92 ? 10.319 5.783 -6.921 1.00 81.94 92 GLU A N 1
ATOM 736 C CA . GLU A 1 92 ? 9.167 5.843 -6.043 1.00 81.94 92 GLU A CA 1
ATOM 737 C C . GLU A 1 92 ? 8.310 4.599 -6.242 1.00 81.94 92 GLU A C 1
ATOM 739 O O . GLU A 1 92 ? 8.087 4.141 -7.361 1.00 81.94 92 GLU A O 1
ATOM 744 N N . PHE A 1 93 ? 7.852 4.037 -5.134 1.00 83.06 93 PHE A N 1
ATOM 745 C CA . PHE A 1 93 ? 7.000 2.861 -5.131 1.00 83.06 93 PHE A CA 1
ATOM 746 C C . PHE A 1 93 ? 5.970 2.999 -4.026 1.00 83.06 93 PHE A C 1
ATOM 748 O O . PHE A 1 93 ? 6.195 3.626 -2.984 1.00 83.06 93 PHE A O 1
ATOM 755 N N . TRP A 1 94 ? 4.832 2.380 -4.272 1.00 85.44 94 TRP A N 1
ATOM 756 C CA . TRP A 1 94 ? 3.673 2.480 -3.417 1.00 85.44 94 TRP A CA 1
ATOM 757 C C . TRP A 1 94 ? 3.425 1.164 -2.707 1.00 85.44 94 TRP A C 1
ATOM 759 O O . TRP A 1 94 ? 3.634 0.089 -3.276 1.00 85.44 94 TRP A O 1
ATOM 769 N N . LYS A 1 95 ? 2.946 1.250 -1.468 1.00 89.25 95 LYS A N 1
ATOM 770 C CA . LYS A 1 95 ? 2.306 0.123 -0.796 1.00 89.25 95 LYS A CA 1
ATOM 771 C C . LYS A 1 95 ? 0.898 0.511 -0.396 1.00 89.25 95 LYS A C 1
ATOM 773 O O . LYS A 1 95 ? 0.676 1.580 0.166 1.00 89.25 95 LYS A O 1
ATOM 778 N N . TYR A 1 96 ? -0.031 -0.388 -0.659 1.00 87.31 96 TYR A N 1
ATOM 779 C CA . TYR A 1 96 ? -1.445 -0.239 -0.365 1.00 87.31 96 TYR A CA 1
ATOM 780 C C . TYR A 1 96 ? -1.859 -1.373 0.546 1.00 87.31 96 TYR A C 1
ATOM 782 O O . TYR A 1 96 ? -1.544 -2.522 0.246 1.00 87.31 96 TYR A O 1
ATOM 790 N N . TYR A 1 97 ? -2.569 -1.066 1.624 1.00 91.50 97 TYR A N 1
ATOM 791 C CA . TYR A 1 97 ? -3.031 -2.060 2.581 1.00 91.50 97 TYR A CA 1
ATOM 792 C C . TYR A 1 97 ? -4.550 -2.068 2.633 1.00 91.50 97 TYR A C 1
ATOM 794 O O . TYR A 1 97 ? -5.206 -1.020 2.635 1.00 91.50 97 TYR A O 1
ATOM 802 N N . TYR A 1 98 ? -5.088 -3.278 2.684 1.00 89.19 98 TYR A N 1
ATOM 803 C CA . TYR A 1 98 ? -6.509 -3.547 2.585 1.00 89.19 98 TYR A CA 1
ATOM 804 C C . TYR A 1 98 ? -7.004 -4.311 3.807 1.00 89.19 98 TYR A C 1
ATOM 806 O O . TYR A 1 98 ? -6.294 -5.135 4.384 1.00 89.19 98 TYR A O 1
ATOM 814 N N . TYR A 1 99 ? -8.250 -4.040 4.177 1.00 88.62 99 TYR A N 1
ATOM 815 C CA . TYR A 1 99 ? -8.988 -4.784 5.187 1.00 88.62 99 TYR A CA 1
ATOM 816 C C . TYR A 1 99 ? -10.444 -4.902 4.740 1.00 88.62 99 TYR A C 1
ATOM 818 O O . TYR A 1 99 ? -11.033 -3.912 4.305 1.00 88.62 99 TYR A O 1
ATOM 826 N N . ASP A 1 100 ? -10.995 -6.117 4.758 1.00 86.62 100 ASP A N 1
ATOM 827 C CA . ASP A 1 100 ? -12.337 -6.421 4.239 1.00 86.62 100 ASP A CA 1
ATOM 828 C C . ASP A 1 100 ? -12.596 -5.825 2.839 1.00 86.62 100 ASP A C 1
ATOM 830 O O . ASP A 1 100 ? -13.635 -5.232 2.556 1.00 86.62 100 ASP A O 1
ATOM 834 N N . SER A 1 101 ? -11.611 -5.963 1.941 1.00 82.19 101 SER A N 1
ATOM 835 C CA . SER A 1 101 ? -11.623 -5.433 0.561 1.00 82.19 101 SER A CA 1
ATOM 836 C C . SER A 1 101 ? -11.665 -3.900 0.421 1.00 82.19 101 SER A C 1
ATOM 838 O O . SER A 1 101 ? -11.743 -3.376 -0.698 1.00 82.19 101 SER A O 1
ATOM 840 N N . LYS A 1 102 ? -11.556 -3.161 1.528 1.00 85.25 102 LYS A N 1
ATOM 841 C CA . LYS A 1 102 ? -11.473 -1.697 1.556 1.00 85.25 102 LYS A CA 1
ATOM 842 C C . LYS A 1 102 ? -10.027 -1.249 1.725 1.00 85.25 102 LYS A C 1
ATOM 844 O O . LYS A 1 102 ? -9.261 -1.879 2.449 1.00 85.25 102 LYS A O 1
ATOM 849 N N . LEU A 1 103 ? -9.652 -0.166 1.044 1.00 85.81 103 LEU A N 1
ATOM 850 C CA . LEU A 1 103 ? -8.349 0.469 1.244 1.00 85.81 103 LEU A CA 1
ATOM 851 C C . LEU A 1 103 ? -8.367 1.154 2.613 1.00 85.81 103 LEU A C 1
ATOM 853 O O . LEU A 1 103 ? -9.255 1.964 2.869 1.00 85.81 103 LEU A O 1
ATOM 857 N N . ILE A 1 104 ? -7.402 0.824 3.468 1.00 89.69 104 ILE A N 1
ATOM 858 C CA . ILE A 1 104 ? -7.269 1.423 4.807 1.00 89.69 104 ILE A CA 1
ATOM 859 C C . ILE A 1 104 ? -6.007 2.272 4.939 1.00 89.69 104 ILE A C 1
ATOM 861 O O . ILE A 1 104 ? -5.940 3.168 5.778 1.00 89.69 104 ILE A O 1
ATOM 865 N N . TYR A 1 105 ? -5.004 2.017 4.096 1.00 89.56 105 TYR A N 1
ATOM 866 C CA . TYR A 1 105 ? -3.744 2.738 4.147 1.00 89.56 105 TYR A CA 1
ATOM 867 C C . TYR A 1 105 ? -3.011 2.724 2.811 1.00 89.56 105 TYR A C 1
ATOM 869 O O . TYR A 1 105 ? -3.010 1.715 2.102 1.00 89.56 105 TYR A O 1
ATOM 877 N N . ALA A 1 106 ? -2.328 3.824 2.513 1.00 87.12 106 ALA A N 1
ATOM 878 C CA . ALA A 1 106 ? -1.357 3.895 1.434 1.00 87.12 106 ALA A CA 1
ATOM 879 C C . ALA A 1 106 ? -0.084 4.604 1.906 1.00 87.12 106 ALA A C 1
ATOM 881 O O . ALA A 1 106 ? -0.143 5.582 2.655 1.00 87.12 106 ALA A O 1
ATOM 882 N N . GLU A 1 107 ? 1.067 4.146 1.425 1.00 86.62 107 GLU A N 1
ATOM 883 C CA . GLU A 1 107 ? 2.333 4.849 1.599 1.00 86.62 107 GLU A CA 1
ATOM 884 C C . GLU A 1 107 ? 3.088 4.998 0.285 1.00 86.62 107 GLU A C 1
ATOM 886 O O . GLU A 1 107 ? 3.210 4.054 -0.500 1.00 86.62 107 GLU A O 1
ATOM 891 N N . LEU A 1 108 ? 3.632 6.200 0.094 1.00 83.62 108 LEU A N 1
ATOM 892 C CA . LEU A 1 108 ? 4.623 6.484 -0.929 1.00 83.62 108 LEU A CA 1
ATOM 893 C C . LEU A 1 108 ? 5.998 6.373 -0.299 1.00 83.62 108 LEU A C 1
ATOM 895 O O . LEU A 1 108 ? 6.341 7.118 0.625 1.00 83.62 108 LEU A O 1
ATOM 899 N N . ASN A 1 109 ? 6.809 5.486 -0.845 1.00 83.38 109 ASN A N 1
ATOM 900 C CA . ASN A 1 109 ? 8.193 5.329 -0.458 1.00 83.38 109 ASN A CA 1
ATOM 901 C C . ASN A 1 109 ? 9.102 5.763 -1.605 1.00 83.38 109 ASN A C 1
ATOM 903 O O . ASN A 1 109 ? 8.778 5.587 -2.778 1.00 83.38 109 ASN A O 1
ATOM 907 N N . LYS A 1 110 ? 10.270 6.304 -1.261 1.00 82.25 110 LYS A N 1
ATOM 908 C CA . LYS A 1 110 ? 11.315 6.650 -2.222 1.00 82.25 110 LYS A CA 1
ATOM 909 C C . LYS A 1 110 ? 12.601 5.912 -1.893 1.00 82.25 110 LYS A C 1
ATOM 911 O O . LYS A 1 110 ? 13.039 5.889 -0.745 1.00 82.25 110 LYS A O 1
ATOM 916 N N . LEU A 1 111 ? 13.234 5.358 -2.919 1.00 77.75 111 LEU A N 1
ATOM 917 C CA . LEU A 1 111 ? 14.586 4.829 -2.848 1.00 77.75 111 LEU A CA 1
ATOM 918 C C . LEU A 1 111 ? 15.590 5.985 -2.881 1.00 77.75 111 LEU A C 1
ATOM 920 O O . LEU A 1 111 ? 15.683 6.741 -3.857 1.00 77.75 111 LEU A O 1
ATOM 924 N N . ARG A 1 112 ? 16.376 6.110 -1.812 1.00 69.50 112 ARG A N 1
ATOM 925 C CA . ARG A 1 112 ? 17.577 6.940 -1.755 1.00 69.50 112 ARG A CA 1
ATOM 926 C C . ARG A 1 112 ? 18.793 6.029 -1.962 1.00 69.50 112 ARG A C 1
ATOM 928 O O . ARG A 1 112 ? 19.158 5.219 -1.116 1.00 69.50 112 ARG A O 1
ATOM 935 N N . GLY A 1 113 ? 19.416 6.131 -3.136 1.00 68.00 113 GLY A N 1
ATOM 936 C CA . GLY A 1 113 ? 20.531 5.254 -3.513 1.00 68.00 113 GLY A CA 1
ATOM 937 C C . GLY A 1 113 ? 20.099 3.797 -3.737 1.00 68.00 113 GLY A C 1
ATOM 938 O O . GLY A 1 113 ? 18.983 3.543 -4.179 1.00 68.00 113 GLY A O 1
ATOM 939 N N . LYS A 1 114 ? 20.998 2.836 -3.474 1.00 64.44 114 LYS A N 1
ATOM 940 C CA . LYS A 1 114 ? 20.772 1.404 -3.765 1.00 64.44 114 LYS A CA 1
ATOM 941 C C . LYS A 1 114 ? 19.979 0.642 -2.694 1.00 64.44 114 LYS A C 1
ATOM 943 O O . LYS A 1 114 ? 19.585 -0.487 -2.963 1.00 64.44 114 LYS A O 1
ATOM 948 N N . ARG A 1 115 ? 19.816 1.177 -1.477 1.00 58.34 115 ARG A N 1
ATOM 949 C CA . ARG A 1 115 ? 19.305 0.385 -0.337 1.00 58.34 115 ARG A CA 1
ATOM 950 C C . ARG A 1 115 ? 18.384 1.120 0.631 1.00 58.34 115 ARG A C 1
ATOM 952 O O . ARG A 1 115 ? 17.658 0.451 1.357 1.00 58.34 115 ARG A O 1
ATOM 959 N N . GLU A 1 116 ? 18.398 2.448 0.676 1.00 63.41 116 GLU A N 1
ATOM 960 C CA . GLU A 1 116 ? 17.650 3.167 1.707 1.00 63.41 116 GLU A CA 1
ATOM 961 C C . GLU A 1 116 ? 16.236 3.493 1.217 1.00 63.41 116 GLU A C 1
ATOM 963 O O . GLU A 1 116 ? 16.039 4.270 0.282 1.00 63.41 116 GLU A O 1
ATOM 968 N N . MET A 1 117 ? 15.249 2.859 1.843 1.00 71.50 117 MET A N 1
ATOM 969 C CA . MET A 1 117 ? 13.834 3.143 1.649 1.00 71.50 117 MET A CA 1
ATOM 970 C C . MET A 1 117 ? 13.420 4.227 2.638 1.00 71.50 117 MET A C 1
ATOM 972 O 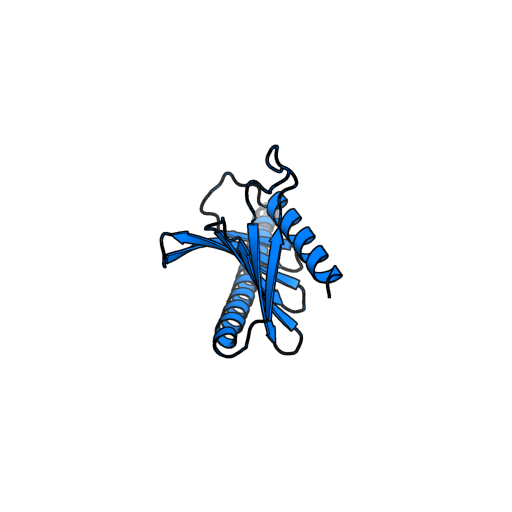O . MET A 1 117 ? 13.429 3.997 3.844 1.00 71.50 117 MET A O 1
ATOM 976 N N . VAL A 1 118 ? 13.039 5.395 2.129 1.00 73.62 118 VAL A N 1
ATOM 977 C CA . VAL A 1 118 ? 12.502 6.479 2.953 1.00 73.62 118 VAL A CA 1
ATOM 978 C C . VAL A 1 118 ? 11.014 6.602 2.671 1.00 73.62 118 VAL A C 1
ATOM 980 O O . VAL A 1 118 ? 10.612 6.895 1.541 1.00 73.62 118 VAL A O 1
ATOM 983 N N . THR A 1 119 ? 10.192 6.384 3.695 1.00 71.12 119 THR A N 1
ATOM 984 C CA . THR A 1 119 ? 8.756 6.655 3.610 1.00 71.12 119 THR A CA 1
ATOM 985 C C . THR A 1 119 ? 8.543 8.155 3.510 1.00 71.12 119 THR A C 1
ATOM 987 O O . THR A 1 119 ? 8.898 8.906 4.416 1.00 71.12 119 THR A O 1
ATOM 990 N N . LYS A 1 120 ? 7.983 8.593 2.384 1.00 74.69 120 LYS A N 1
ATOM 991 C CA . LYS A 1 120 ? 7.726 10.005 2.105 1.00 74.69 120 LYS A CA 1
ATOM 992 C C . LYS A 1 120 ? 6.357 10.448 2.594 1.00 74.69 120 LYS A C 1
ATOM 994 O O . LYS A 1 120 ? 6.230 11.552 3.111 1.00 74.69 120 LYS A O 1
ATOM 999 N N . LYS A 1 121 ? 5.328 9.635 2.351 1.00 78.06 121 LYS A N 1
ATOM 1000 C CA . LYS A 1 121 ? 3.935 10.015 2.614 1.00 78.06 121 LYS A CA 1
ATOM 1001 C C . LYS A 1 121 ? 3.151 8.827 3.138 1.00 78.06 121 LYS A C 1
ATOM 1003 O O . LYS A 1 121 ? 3.372 7.702 2.693 1.00 78.06 121 LYS A O 1
ATOM 1008 N N . LYS A 1 122 ? 2.229 9.110 4.056 1.00 85.12 122 LYS A N 1
ATOM 1009 C CA . LYS A 1 122 ? 1.314 8.142 4.661 1.00 85.12 122 LYS A CA 1
ATOM 1010 C C . LYS A 1 122 ? -0.107 8.677 4.576 1.00 85.12 122 LYS A C 1
ATOM 1012 O O . LYS A 1 122 ? -0.336 9.835 4.928 1.00 85.12 122 LYS A O 1
ATOM 1017 N N . PHE A 1 123 ? -1.030 7.823 4.162 1.00 84.00 123 PHE A N 1
ATOM 1018 C CA . PHE A 1 123 ? -2.442 8.140 3.997 1.00 84.00 123 PHE A CA 1
ATOM 1019 C C . PHE A 1 123 ? -3.271 7.105 4.743 1.00 84.00 123 PHE A C 1
ATOM 1021 O O . PHE A 1 123 ? -3.109 5.909 4.506 1.00 84.00 123 PHE A O 1
ATOM 1028 N N . TYR A 1 124 ? -4.149 7.565 5.628 1.00 85.69 124 TYR A N 1
ATOM 1029 C CA . TYR A 1 124 ? -5.055 6.722 6.402 1.00 85.69 124 TYR A CA 1
ATOM 1030 C C . TYR A 1 124 ? -6.479 6.907 5.901 1.00 85.69 124 TYR A C 1
ATOM 1032 O O . TYR A 1 124 ? -6.936 8.042 5.734 1.00 85.69 124 TYR A O 1
ATOM 1040 N N . PHE A 1 125 ? -7.180 5.796 5.703 1.00 84.12 125 PHE A N 1
ATOM 1041 C CA . PHE A 1 125 ? -8.535 5.779 5.175 1.00 84.12 125 PHE A CA 1
ATOM 1042 C C . PHE A 1 125 ? -9.486 5.078 6.140 1.00 84.12 125 PHE A C 1
ATOM 1044 O O . PHE A 1 125 ? -9.149 4.045 6.712 1.00 84.12 125 PHE A O 1
ATOM 1051 N N . GLN A 1 126 ? -10.700 5.608 6.255 1.00 83.69 126 GLN A N 1
ATOM 1052 C CA . GLN A 1 126 ? -11.813 4.976 6.953 1.00 83.69 126 GLN A CA 1
ATOM 1053 C C . GLN A 1 126 ? -13.021 4.972 6.022 1.00 83.69 126 GLN A C 1
ATOM 1055 O O . GLN A 1 126 ? -13.461 6.024 5.559 1.00 83.69 126 GLN A O 1
ATOM 1060 N N . ASN A 1 127 ? -13.558 3.785 5.722 1.00 75.50 127 ASN A N 1
ATOM 1061 C CA . ASN A 1 127 ? -14.649 3.625 4.751 1.00 75.50 127 ASN A CA 1
ATOM 1062 C C . ASN A 1 127 ? -14.370 4.341 3.418 1.00 75.50 127 ASN A C 1
ATOM 1064 O O . ASN A 1 127 ? -15.227 5.051 2.908 1.00 75.50 127 ASN A O 1
ATOM 1068 N N . GLU A 1 128 ? -13.151 4.177 2.895 1.00 71.69 128 GLU A N 1
ATOM 1069 C CA . GLU A 1 128 ? -12.675 4.796 1.644 1.00 71.69 128 GLU A CA 1
ATOM 1070 C C . GLU A 1 128 ? -12.524 6.331 1.684 1.00 71.69 128 GLU A C 1
ATOM 1072 O O . GLU A 1 128 ? -12.025 6.916 0.727 1.00 71.69 128 GLU A O 1
ATOM 1077 N N . ASN A 1 129 ? -12.837 6.983 2.808 1.00 77.75 129 ASN A N 1
ATOM 1078 C CA . ASN A 1 129 ? -12.594 8.410 3.013 1.00 77.75 129 ASN A CA 1
ATOM 1079 C C . ASN A 1 129 ? -11.230 8.649 3.667 1.00 77.75 129 ASN A C 1
ATOM 1081 O O . ASN A 1 129 ? -10.852 7.947 4.605 1.00 77.75 129 ASN A O 1
ATOM 1085 N N . LEU A 1 130 ? -10.504 9.669 3.208 1.00 78.06 130 LEU A N 1
ATOM 1086 C CA . LEU A 1 130 ? -9.227 10.075 3.793 1.00 78.06 130 LEU A CA 1
ATOM 1087 C C . LEU A 1 130 ? -9.456 10.714 5.175 1.00 78.06 130 LEU A C 1
ATOM 1089 O O . LEU A 1 130 ? -10.126 11.740 5.282 1.00 78.06 130 LEU A O 1
ATOM 1093 N N . ILE A 1 131 ? -8.876 10.131 6.228 1.00 79.81 131 ILE A N 1
ATOM 1094 C CA . ILE A 1 131 ? -8.995 10.638 7.610 1.00 79.81 131 ILE A CA 1
ATOM 1095 C C . ILE A 1 131 ? -7.732 11.346 8.108 1.00 79.81 131 ILE A C 1
ATOM 1097 O O . ILE A 1 131 ? -7.801 12.150 9.037 1.00 79.81 131 ILE A O 1
ATOM 1101 N N . SER A 1 132 ? -6.576 11.065 7.504 1.00 68.62 132 SER A N 1
ATOM 1102 C CA . SER A 1 132 ? -5.316 11.728 7.834 1.00 68.62 132 SER A CA 1
ATOM 1103 C C . SER A 1 132 ? -4.280 11.528 6.731 1.00 68.62 132 SER A C 1
ATOM 1105 O O . SER A 1 132 ? -4.011 10.390 6.332 1.00 68.62 132 SER A O 1
ATOM 1107 N N . PRO A 1 133 ? -3.649 12.612 6.274 1.00 62.56 133 PRO A N 1
ATOM 1108 C CA . PRO A 1 133 ? -2.323 12.550 5.692 1.00 62.56 133 PRO A CA 1
ATOM 1109 C C . PRO A 1 133 ? -1.239 13.014 6.682 1.00 62.56 133 PRO A C 1
ATOM 1111 O O . PRO A 1 133 ? -1.399 14.005 7.395 1.00 62.56 133 PRO A O 1
ATOM 1114 N N . SER A 1 134 ? -0.081 12.350 6.659 1.00 55.88 134 SER A N 1
ATOM 1115 C CA . SER A 1 134 ? 1.173 12.900 7.197 1.00 55.88 134 SER A CA 1
ATOM 1116 C C . SER A 1 134 ? 2.006 13.420 6.023 1.00 55.88 134 SER A C 1
ATOM 1118 O O . SER A 1 134 ? 2.549 12.629 5.249 1.00 55.88 134 SER A O 1
ATOM 1120 N N . TYR A 1 135 ? 2.048 14.746 5.846 1.00 57.59 135 TYR A N 1
ATOM 1121 C CA . TYR A 1 135 ? 2.819 15.403 4.785 1.00 57.59 135 TYR A CA 1
ATOM 1122 C C . TYR A 1 135 ? 4.143 15.951 5.312 1.00 57.59 135 TYR A C 1
ATOM 1124 O O . TYR A 1 135 ? 4.174 16.607 6.352 1.00 57.59 135 TYR A O 1
ATOM 1132 N N . SER A 1 136 ? 5.212 15.787 4.531 1.00 42.59 136 SER A N 1
ATOM 1133 C CA . SER A 1 136 ? 6.410 16.627 4.631 1.00 42.59 136 SER A CA 1
ATOM 1134 C C . SER A 1 136 ? 6.404 17.805 3.644 1.00 42.59 136 SER A C 1
ATOM 1136 O O . SER A 1 136 ? 7.247 18.683 3.772 1.00 42.59 136 SER A O 1
ATOM 1138 N N . ASP A 1 137 ? 5.479 17.847 2.673 1.00 47.19 137 ASP A N 1
ATOM 1139 C CA . ASP A 1 137 ? 5.465 18.842 1.588 1.00 47.19 137 ASP A CA 1
ATOM 1140 C C . ASP A 1 137 ? 4.050 19.386 1.335 1.00 47.19 137 ASP A C 1
ATOM 1142 O O . ASP A 1 137 ? 3.117 18.610 1.132 1.00 47.19 137 ASP A O 1
ATOM 1146 N N . ARG A 1 138 ? 3.883 20.717 1.363 1.00 44.84 138 ARG A N 1
ATOM 1147 C CA . ARG A 1 138 ? 2.571 21.406 1.321 1.00 44.84 138 ARG A CA 1
ATOM 1148 C C . ARG A 1 138 ? 2.004 21.637 -0.088 1.00 44.84 138 ARG A C 1
ATOM 1150 O O . ARG A 1 138 ? 0.854 22.042 -0.197 1.00 44.84 138 ARG A O 1
ATOM 1157 N N . ASN A 1 139 ? 2.775 21.392 -1.149 1.00 50.50 139 ASN A N 1
ATOM 1158 C CA . ASN A 1 139 ? 2.441 21.825 -2.517 1.00 50.50 139 ASN A CA 1
ATOM 1159 C C . ASN A 1 139 ? 1.965 20.687 -3.439 1.00 50.50 139 ASN A C 1
ATOM 1161 O O . ASN A 1 139 ? 2.299 20.686 -4.620 1.00 50.50 139 ASN A O 1
ATOM 1165 N N . TYR A 1 140 ? 1.248 19.686 -2.927 1.00 52.94 140 TYR A N 1
ATOM 1166 C CA . TYR A 1 140 ? 0.927 18.490 -3.713 1.00 52.94 140 TYR A CA 1
ATOM 1167 C C . TYR A 1 140 ? -0.568 18.151 -3.687 1.00 52.94 140 TYR A C 1
ATOM 1169 O O . TYR A 1 140 ? -1.132 18.008 -2.602 1.00 52.94 140 TYR A O 1
ATOM 1177 N N . ASP A 1 141 ? -1.188 17.997 -4.865 1.00 54.22 141 ASP A N 1
ATOM 1178 C CA . ASP A 1 141 ? -2.610 17.656 -5.005 1.00 54.22 141 ASP A CA 1
ATOM 1179 C C . ASP A 1 141 ? -2.833 16.152 -4.803 1.00 54.22 141 ASP A C 1
ATOM 1181 O O . ASP A 1 141 ? -2.563 15.305 -5.655 1.00 54.22 141 ASP A O 1
ATOM 1185 N N . VAL A 1 142 ? -3.272 15.821 -3.598 1.00 53.62 142 VAL A N 1
ATOM 1186 C CA . VAL A 1 142 ? -3.464 14.447 -3.131 1.00 53.62 142 VAL A CA 1
ATOM 1187 C C . VAL A 1 142 ? -4.787 13.872 -3.622 1.00 53.62 142 VAL A C 1
ATOM 1189 O O . VAL A 1 142 ? -4.906 12.655 -3.748 1.00 53.62 142 VAL A O 1
ATOM 1192 N N . GLU A 1 143 ? -5.775 14.712 -3.936 1.00 49.94 143 GLU A N 1
ATOM 1193 C CA . GLU A 1 143 ? -7.066 14.239 -4.435 1.00 49.94 143 GLU A CA 1
ATOM 1194 C C . GLU A 1 143 ? -6.950 13.690 -5.855 1.00 49.94 143 GLU A C 1
ATOM 1196 O O . GLU A 1 143 ? -7.571 12.673 -6.175 1.00 49.94 143 GLU A O 1
ATOM 1201 N N . GLU A 1 144 ? -6.144 14.329 -6.703 1.00 51.97 144 GLU A N 1
ATOM 1202 C CA . GLU A 1 144 ? -5.920 13.870 -8.073 1.00 51.97 144 GLU A CA 1
ATOM 1203 C C . GLU A 1 144 ? -5.146 12.544 -8.108 1.00 51.97 144 GLU A C 1
ATOM 1205 O O . GLU A 1 144 ? -5.531 11.612 -8.818 1.00 51.97 144 GLU A O 1
ATOM 1210 N N . GLU A 1 145 ? -4.145 12.390 -7.239 1.00 58.47 145 GLU A N 1
ATOM 1211 C CA . GLU A 1 145 ? -3.426 11.127 -7.063 1.00 58.47 145 GLU A CA 1
ATOM 1212 C C . GLU A 1 145 ? -4.346 10.009 -6.544 1.00 58.47 145 GLU A C 1
ATOM 1214 O O . GLU A 1 145 ? -4.385 8.924 -7.124 1.00 58.47 145 GLU A O 1
ATOM 1219 N N . VAL A 1 146 ? -5.173 10.282 -5.526 1.00 53.09 146 VAL A N 1
ATOM 1220 C CA . VAL A 1 146 ? -6.168 9.324 -5.005 1.00 53.09 146 VAL A CA 1
ATOM 1221 C C . VAL A 1 146 ? -7.191 8.908 -6.064 1.00 53.09 146 VAL A C 1
ATOM 1223 O O . VAL A 1 146 ? -7.527 7.725 -6.146 1.00 53.09 146 VAL A O 1
ATOM 1226 N N . LYS A 1 147 ? -7.632 9.819 -6.937 1.00 52.75 147 LYS A N 1
ATOM 1227 C CA . LYS A 1 147 ? -8.512 9.485 -8.072 1.00 52.75 147 LYS A CA 1
ATOM 1228 C C . LYS A 1 147 ? -7.827 8.578 -9.094 1.00 52.75 147 LYS A C 1
ATOM 1230 O O . LYS A 1 147 ? -8.446 7.622 -9.565 1.00 52.75 147 LYS A O 1
ATOM 1235 N N . ILE A 1 148 ? -6.556 8.833 -9.410 1.00 52.75 148 ILE A N 1
ATOM 1236 C CA . ILE A 1 148 ? -5.749 7.950 -10.266 1.00 52.75 148 ILE A CA 1
ATOM 1237 C C . ILE A 1 148 ? -5.603 6.564 -9.605 1.00 52.75 148 ILE A C 1
ATOM 1239 O O . ILE A 1 148 ? -5.729 5.546 -10.289 1.00 52.75 148 ILE A O 1
ATOM 1243 N N . PHE A 1 149 ? -5.444 6.500 -8.277 1.00 56.50 149 PHE A N 1
ATOM 1244 C CA . PHE A 1 149 ? -5.351 5.242 -7.520 1.00 56.50 149 PHE A CA 1
ATOM 1245 C C . PHE A 1 149 ? -6.654 4.430 -7.517 1.00 56.50 149 PHE A C 1
ATOM 1247 O O . PHE A 1 149 ? -6.606 3.208 -7.674 1.00 56.50 149 PHE A O 1
ATOM 1254 N N . ILE A 1 150 ? -7.817 5.079 -7.384 1.00 53.25 150 ILE A N 1
ATOM 1255 C CA . ILE A 1 150 ? -9.127 4.411 -7.472 1.00 53.25 150 ILE A CA 1
ATOM 1256 C C . ILE A 1 150 ? -9.336 3.835 -8.879 1.00 53.25 150 ILE A C 1
ATOM 1258 O O . ILE A 1 150 ? -9.676 2.659 -9.006 1.00 53.25 150 ILE A O 1
ATOM 1262 N N . LYS A 1 151 ? -9.023 4.605 -9.931 1.00 51.19 151 LYS A N 1
ATOM 1263 C CA . LYS A 1 151 ? -9.079 4.117 -11.320 1.00 51.19 151 LYS A CA 1
ATOM 1264 C C . LYS A 1 151 ? -8.143 2.932 -11.569 1.00 51.19 151 LYS A C 1
ATOM 1266 O O . LYS A 1 151 ? -8.533 1.966 -12.216 1.00 51.19 151 LYS A O 1
ATOM 1271 N N . GLY A 1 152 ? -6.923 2.967 -11.030 1.00 50.88 152 GLY A N 1
ATOM 1272 C CA . GLY A 1 152 ?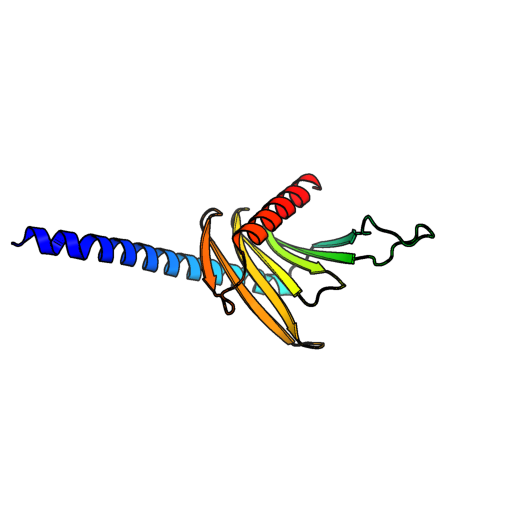 -5.987 1.840 -11.119 1.00 50.88 152 GLY A CA 1
ATOM 1273 C C . GLY A 1 152 ? -6.514 0.570 -10.437 1.00 50.88 152 GLY A C 1
ATOM 1274 O O . GLY A 1 152 ? -6.393 -0.525 -10.983 1.00 50.88 152 GLY A O 1
ATOM 1275 N N . LYS A 1 153 ? -7.157 0.709 -9.269 1.00 54.56 153 LYS A N 1
ATOM 1276 C CA . LYS A 1 153 ? -7.807 -0.399 -8.544 1.00 54.56 153 LYS A CA 1
ATOM 1277 C C . LYS A 1 153 ? -8.974 -1.004 -9.333 1.00 54.56 153 LYS A C 1
ATOM 1279 O O . LYS A 1 153 ? -9.146 -2.220 -9.310 1.00 54.56 153 LYS A O 1
ATOM 1284 N N . GLU A 1 154 ? -9.768 -0.186 -10.021 1.00 54.09 154 GLU A N 1
ATOM 1285 C CA . GLU A 1 154 ? -10.855 -0.660 -10.891 1.00 54.09 154 GLU A CA 1
ATOM 1286 C C . GLU A 1 154 ? -10.325 -1.462 -12.086 1.00 54.09 154 GLU A C 1
ATOM 1288 O O . GLU A 1 154 ? -10.849 -2.536 -12.374 1.00 54.09 154 GLU A O 1
ATOM 1293 N N . LEU A 1 155 ? -9.233 -1.009 -12.711 1.00 44.22 155 LEU A N 1
ATOM 1294 C CA . LEU A 1 155 ? -8.583 -1.719 -13.821 1.00 44.22 155 LEU A CA 1
ATOM 1295 C C . LEU A 1 155 ? -7.986 -3.077 -13.408 1.00 44.22 155 LEU A C 1
ATOM 1297 O O . LEU A 1 155 ? -7.977 -4.018 -14.198 1.00 44.22 155 LEU A O 1
ATOM 1301 N N . LEU A 1 156 ? -7.516 -3.206 -12.164 1.00 47.66 156 LEU A N 1
ATOM 1302 C CA . LEU A 1 156 ? -7.031 -4.478 -11.610 1.00 47.66 156 LEU A CA 1
ATOM 1303 C C . LEU A 1 156 ? -8.166 -5.441 -11.225 1.00 47.66 156 LEU A C 1
ATOM 1305 O O . LEU A 1 156 ? -7.958 -6.649 -11.196 1.00 47.66 156 LEU A O 1
ATOM 1309 N N . LYS A 1 157 ? -9.367 -4.927 -10.930 1.00 49.00 157 LYS A N 1
ATOM 1310 C CA . LYS A 1 157 ? -10.556 -5.758 -10.682 1.00 49.00 157 LYS A CA 1
ATOM 1311 C C . LYS A 1 157 ? -11.172 -6.318 -11.963 1.00 49.00 157 LYS A C 1
ATOM 1313 O O . LYS A 1 157 ? -11.828 -7.344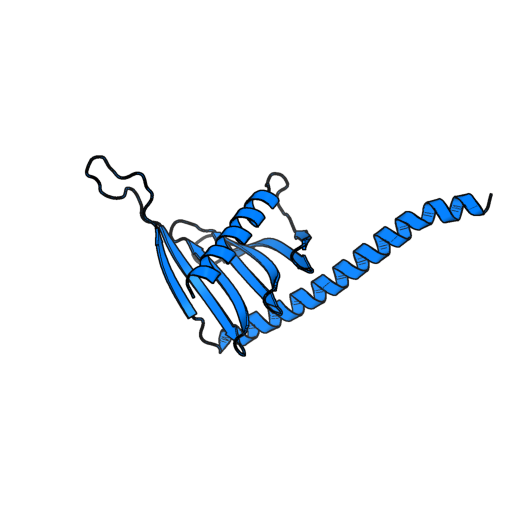 -11.882 1.00 49.00 157 LYS A O 1
ATOM 1318 N N . SER A 1 158 ? -11.007 -5.652 -13.106 1.00 38.03 158 SER A N 1
ATOM 1319 C CA . SER A 1 158 ? -11.558 -6.103 -14.395 1.00 38.03 158 SER A CA 1
ATOM 1320 C C . SER A 1 158 ? -10.665 -7.097 -15.147 1.00 38.03 158 SER A C 1
ATOM 1322 O O . SER A 1 158 ? -11.051 -7.574 -16.211 1.00 38.03 158 SER A O 1
ATOM 1324 N N . SER A 1 159 ? -9.471 -7.382 -14.623 1.00 32.72 159 SER A N 1
ATOM 1325 C CA . SER A 1 159 ? -8.464 -8.274 -15.218 1.00 32.72 159 SER A CA 1
ATOM 1326 C C . SER A 1 159 ? -8.285 -9.600 -14.456 1.00 32.72 159 SER A C 1
ATOM 1328 O O . SER A 1 159 ? -7.412 -10.394 -14.807 1.00 32.72 159 SER A O 1
ATOM 1330 N N . ILE A 1 160 ? -9.131 -9.844 -13.448 1.00 34.38 160 ILE A N 1
ATOM 1331 C CA . ILE A 1 160 ? -9.333 -11.116 -12.730 1.00 34.38 160 ILE A CA 1
ATOM 1332 C C . ILE A 1 160 ? -10.750 -11.590 -13.049 1.00 34.38 160 ILE A C 1
ATOM 1334 O O . ILE A 1 160 ? -10.920 -12.806 -13.273 1.00 34.38 160 ILE A O 1
#

Foldseek 3Di:
DVVVVCVVCVVVVVVVVLVVVLVVLVVVLVVLVVVQVVCPVPFAWDKDKDKDADPDPDPVRHGPDIKIKIWTFGDDPNDTAKIKIDIPPAQKIKIWGDDPNETAKMWIWGDDPDDDIDTAKIFGDDPNHTSDIDHPDDPDDVVVVSVVVVVVVVVVVVVD

Sequence (160 aa):
MKLKIFLLLFPIFLFGQKSIENSNEIKLIESRLKFADSISSFTAEETQNIEVIPAHGRIDGEPTESTKINIRILKHSNQVLRICYNQSNSKEFWKYYYYDSKLIYAELNKLRGKREMVTKKKFYFQNENLISPSYSDRNYDVEEEVKIFIKGKELLKSSI